Protein AF-A0A2T4P991-F1 (afdb_monomer)

Mean predicted aligned error: 7.12 Å

Organism: NCBI:txid2912228

Secondary structure (DSSP, 8-state):
-EEEE-TTT--EEEE-TTSHHHHHHHH-TT-----HHHHHHHHS-------------

InterPro domains:
  IPR019241 Protein of unknown function DUF2197 [PF09963] (3-50)

pLDDT: mean 89.35, std 10.83, range [63.75, 97.75]

Radius of gyration: 17.16 Å; Cα contacts (8 Å, |Δi|>4): 49; chains: 1; bounding box: 29×26×51 Å

Structure (mmCIF, N/CA/C/O backbone):
data_AF-A0A2T4P991-F1
#
_entry.id   AF-A0A2T4P991-F1
#
loop_
_atom_site.group_PDB
_atom_site.id
_atom_site.type_symbol
_atom_site.label_atom_id
_atom_site.label_alt_id
_atom_site.label_comp_id
_atom_site.label_asym_id
_atom_site.label_entity_id
_atom_site.label_seq_id
_atom_site.pdbx_PDB_ins_code
_atom_site.Cartn_x
_atom_site.Cartn_y
_atom_site.Cartn_z
_atom_site.occupancy
_atom_site.B_iso_or_equiv
_atom_site.auth_seq_id
_atom_site.auth_comp_id
_atom_site.auth_asym_id
_atom_site.auth_atom_id
_atom_site.pdbx_PDB_model_num
ATOM 1 N N . MET A 1 1 ? -7.576 -6.445 10.333 1.00 89.69 1 MET A N 1
ATOM 2 C CA . MET A 1 1 ? -6.853 -6.375 9.038 1.00 89.69 1 MET A CA 1
ATOM 3 C C . MET A 1 1 ? -7.681 -5.567 8.040 1.00 89.69 1 MET A C 1
ATOM 5 O O . MET A 1 1 ? -8.901 -5.582 8.149 1.00 89.69 1 MET A O 1
ATOM 9 N N . LYS A 1 2 ? -7.054 -4.834 7.113 1.00 92.50 2 LYS A N 1
ATOM 10 C CA . LYS A 1 2 ? -7.704 -4.015 6.070 1.00 92.50 2 LYS A CA 1
ATOM 11 C C . LYS A 1 2 ? -7.187 -4.450 4.698 1.00 92.50 2 LYS A C 1
ATOM 13 O O . LYS A 1 2 ? -5.981 -4.599 4.534 1.00 92.50 2 LYS A O 1
ATOM 18 N N . LYS A 1 3 ? -8.092 -4.625 3.735 1.00 96.50 3 LYS A N 1
ATOM 19 C CA . LYS A 1 3 ? -7.746 -4.862 2.330 1.00 96.50 3 LYS A CA 1
ATOM 20 C C . LYS A 1 3 ? -7.331 -3.541 1.675 1.00 96.50 3 LYS A C 1
ATOM 22 O O . LYS A 1 3 ? -8.027 -2.538 1.840 1.00 96.50 3 LYS A O 1
ATOM 27 N N . VAL A 1 4 ? -6.200 -3.532 0.980 1.00 96.81 4 VAL A N 1
ATOM 2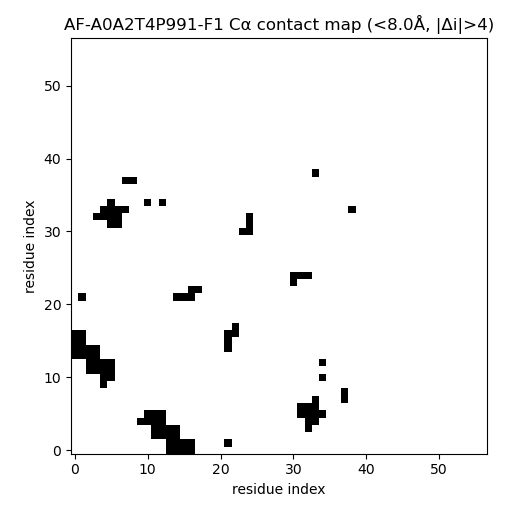8 C CA . VAL A 1 4 ? -5.658 -2.380 0.244 1.00 96.81 4 VAL A CA 1
ATOM 29 C C . VAL A 1 4 ? -5.150 -2.829 -1.123 1.00 96.81 4 VAL A C 1
ATOM 31 O O . VAL A 1 4 ? -4.813 -3.998 -1.293 1.00 96.81 4 VAL A O 1
ATOM 34 N N . GLN A 1 5 ? -5.095 -1.909 -2.082 1.00 97.75 5 GLN A N 1
ATOM 35 C CA . GLN A 1 5 ? -4.667 -2.173 -3.456 1.00 97.75 5 GLN A CA 1
ATOM 36 C C . GLN A 1 5 ? -3.368 -1.425 -3.750 1.00 97.75 5 GLN A C 1
ATOM 38 O O . GLN A 1 5 ? -3.236 -0.249 -3.405 1.00 97.75 5 GLN A O 1
ATOM 43 N N . CYS A 1 6 ? -2.399 -2.114 -4.352 1.00 97.75 6 CYS A N 1
ATOM 44 C CA . CYS A 1 6 ? -1.155 -1.500 -4.804 1.00 97.75 6 CYS A CA 1
ATOM 45 C C . CYS A 1 6 ? -1.417 -0.572 -5.992 1.00 97.75 6 CYS A C 1
ATOM 47 O O . CYS A 1 6 ? -1.984 -1.003 -6.988 1.00 97.75 6 CYS A O 1
ATOM 49 N N . ILE A 1 7 ? -0.919 0.662 -5.929 1.00 97.31 7 ILE A N 1
ATOM 50 C CA . ILE A 1 7 ? -1.107 1.666 -6.989 1.00 97.31 7 ILE A CA 1
ATOM 51 C C . ILE A 1 7 ? -0.365 1.358 -8.304 1.00 97.31 7 ILE A C 1
ATOM 53 O O . ILE A 1 7 ? -0.624 1.990 -9.321 1.00 97.31 7 ILE A O 1
ATOM 57 N N . ILE A 1 8 ? 0.588 0.421 -8.295 1.00 96.88 8 ILE A N 1
ATOM 58 C CA . ILE A 1 8 ? 1.423 0.106 -9.468 1.00 96.88 8 ILE A CA 1
ATOM 59 C C . ILE A 1 8 ? 0.937 -1.139 -10.208 1.00 96.88 8 ILE A C 1
ATOM 61 O O . ILE A 1 8 ? 0.962 -1.172 -11.434 1.00 96.88 8 ILE A O 1
ATOM 65 N N . CYS A 1 9 ? 0.584 -2.190 -9.472 1.00 97.44 9 CYS A N 1
ATOM 66 C CA . CYS A 1 9 ? 0.292 -3.507 -10.039 1.00 97.44 9 CYS A CA 1
ATOM 67 C C . CYS A 1 9 ? -1.110 -4.016 -9.702 1.00 97.44 9 CYS A C 1
ATOM 69 O O . CYS A 1 9 ? -1.406 -5.172 -9.985 1.00 97.44 9 CYS A O 1
ATOM 71 N N . ASP A 1 10 ? -1.932 -3.197 -9.041 1.00 97.56 10 ASP A N 1
ATOM 72 C CA . ASP A 1 10 ? -3.305 -3.510 -8.634 1.00 97.56 10 ASP A CA 1
ATOM 73 C C . ASP A 1 10 ? -3.464 -4.742 -7.728 1.00 97.56 10 ASP A C 1
ATOM 75 O O . ASP A 1 10 ? -4.578 -5.169 -7.428 1.00 97.56 10 ASP A O 1
ATOM 79 N N . THR A 1 11 ? -2.360 -5.289 -7.212 1.00 97.31 11 THR A N 1
ATOM 80 C CA . THR A 1 11 ? -2.393 -6.413 -6.275 1.00 97.31 11 THR A CA 1
ATOM 81 C C . THR A 1 11 ? -3.090 -6.006 -4.986 1.00 97.31 11 THR A C 1
ATOM 83 O O . THR A 1 11 ? -2.719 -5.023 -4.336 1.00 97.31 11 THR A O 1
ATOM 86 N N . GLU A 1 12 ? -4.069 -6.811 -4.589 1.00 97.38 12 GLU A N 1
ATOM 87 C CA . GLU A 1 12 ? -4.796 -6.648 -3.340 1.00 97.38 12 GLU A CA 1
ATOM 88 C C . GLU A 1 12 ? -4.084 -7.387 -2.203 1.00 97.38 12 GLU A C 1
ATOM 90 O O . GLU A 1 12 ? -3.780 -8.575 -2.300 1.00 97.38 12 GLU A O 1
ATOM 95 N N . VAL A 1 13 ? -3.826 -6.685 -1.103 1.00 95.88 13 VAL A N 1
ATOM 96 C CA . VAL A 1 13 ? -3.080 -7.206 0.048 1.00 95.88 13 VAL A CA 1
ATOM 97 C C . VAL A 1 13 ? -3.795 -6.840 1.343 1.00 95.88 13 VAL A C 1
ATOM 99 O O . VAL A 1 13 ? -4.495 -5.828 1.424 1.00 95.88 13 VAL A O 1
ATOM 102 N N . PHE A 1 14 ? -3.617 -7.658 2.379 1.00 96.81 14 PHE A N 1
ATOM 103 C CA . PHE A 1 14 ? -4.138 -7.366 3.711 1.00 96.81 14 PHE A CA 1
ATOM 104 C C . PHE A 1 14 ? -3.045 -6.763 4.587 1.00 96.81 14 PHE A C 1
ATOM 106 O O . PHE A 1 14 ? -2.023 -7.396 4.833 1.00 96.81 14 PHE A O 1
ATOM 113 N N . ILE A 1 15 ? -3.295 -5.562 5.106 1.00 95.50 15 ILE A N 1
ATOM 114 C CA . ILE A 1 15 ? -2.425 -4.904 6.086 1.00 95.50 15 ILE A CA 1
ATOM 115 C C . ILE A 1 15 ? -3.067 -4.913 7.474 1.00 95.50 15 ILE A C 1
ATOM 117 O O . ILE A 1 15 ? -4.298 -4.901 7.621 1.00 95.50 15 ILE A O 1
ATOM 121 N N . ASP A 1 16 ? -2.243 -4.924 8.519 1.00 96.31 16 ASP A N 1
ATOM 122 C CA . ASP A 1 16 ? -2.726 -4.739 9.885 1.00 96.31 16 ASP A CA 1
ATOM 123 C C . ASP A 1 16 ? -3.158 -3.276 10.101 1.00 96.31 16 ASP A C 1
ATOM 125 O O . ASP A 1 16 ? -2.442 -2.331 9.767 1.00 96.31 16 ASP A O 1
ATOM 129 N N . GLN A 1 17 ? -4.356 -3.101 10.664 1.00 95.06 17 GLN A N 1
ATOM 130 C CA . GLN A 1 17 ? -4.962 -1.801 10.951 1.00 95.06 17 GLN A CA 1
ATOM 131 C C . GLN A 1 17 ? -4.201 -1.013 12.021 1.00 95.06 17 GLN A C 1
ATOM 133 O O . GLN A 1 17 ? -4.318 0.210 12.059 1.00 95.06 17 GLN A O 1
ATOM 138 N N . ASN A 1 18 ? -3.413 -1.695 12.854 1.00 96.12 18 ASN A N 1
ATOM 139 C CA . ASN A 1 18 ? -2.619 -1.069 13.908 1.00 96.12 18 ASN A CA 1
ATOM 140 C C . ASN A 1 18 ? -1.266 -0.533 13.413 1.00 96.12 18 ASN A C 1
ATOM 142 O O . ASN A 1 18 ? -0.497 0.028 14.193 1.00 96.12 18 ASN A O 1
ATOM 146 N N . THR A 1 19 ? -0.965 -0.667 12.119 1.00 95.44 19 THR A N 1
ATOM 147 C CA . THR A 1 19 ? 0.264 -0.125 11.530 1.00 95.44 19 THR A CA 1
ATOM 148 C C . THR A 1 19 ? 0.145 1.369 11.238 1.00 95.44 19 THR A C 1
ATOM 150 O O . THR A 1 19 ? -0.934 1.903 10.961 1.00 95.44 19 THR A O 1
ATOM 153 N N . LEU A 1 20 ? 1.289 2.057 11.236 1.00 95.62 20 LEU A N 1
ATOM 154 C CA . LEU A 1 20 ? 1.358 3.459 10.827 1.00 95.62 20 LEU A CA 1
ATOM 155 C C . LEU A 1 20 ? 0.870 3.654 9.383 1.00 95.62 20 LEU A C 1
ATOM 157 O O . LEU A 1 20 ? 0.190 4.636 9.100 1.00 95.62 20 LEU A O 1
ATOM 161 N N . GLU A 1 21 ? 1.168 2.702 8.499 1.00 94.88 21 GLU A N 1
ATOM 162 C CA . GLU A 1 21 ? 0.743 2.725 7.098 1.00 94.88 21 GLU A CA 1
ATOM 163 C C . GLU A 1 21 ? -0.784 2.693 6.974 1.00 94.88 21 GLU A C 1
ATOM 165 O O . GLU A 1 21 ? -1.379 3.540 6.309 1.00 94.88 21 GLU A O 1
ATOM 170 N N . ALA A 1 22 ? -1.447 1.792 7.706 1.00 96.12 22 ALA A N 1
ATOM 171 C CA . ALA A 1 22 ? -2.905 1.741 7.738 1.00 96.12 22 ALA A CA 1
ATOM 172 C C . ALA A 1 22 ? -3.527 3.031 8.299 1.00 96.12 22 ALA A C 1
ATOM 174 O O . ALA A 1 22 ? -4.560 3.482 7.797 1.00 96.12 22 ALA A O 1
ATOM 175 N N . LYS A 1 23 ? -2.894 3.647 9.308 1.00 96.50 23 LYS A N 1
ATOM 176 C CA . LYS A 1 23 ? -3.317 4.943 9.859 1.00 96.50 23 LYS A CA 1
ATOM 177 C C . LYS A 1 23 ? -3.171 6.074 8.834 1.00 96.50 23 LYS A C 1
ATOM 179 O O . LYS A 1 23 ? -4.090 6.881 8.714 1.00 96.50 23 LYS A O 1
ATOM 184 N N . ARG A 1 24 ? -2.062 6.120 8.086 1.00 96.69 24 ARG A N 1
ATOM 185 C CA . ARG A 1 24 ? -1.819 7.109 7.020 1.00 96.69 24 ARG A CA 1
ATOM 186 C C . ARG A 1 24 ? -2.858 6.994 5.910 1.00 96.69 24 ARG A C 1
ATOM 188 O O . ARG A 1 24 ? -3.568 7.958 5.670 1.00 96.69 24 ARG A O 1
ATOM 195 N N . LEU A 1 25 ? -3.065 5.793 5.368 1.00 96.06 25 LEU A N 1
ATOM 196 C CA . LEU A 1 25 ? -4.074 5.518 4.331 1.00 96.06 25 LEU A CA 1
ATOM 197 C C . LEU A 1 25 ? -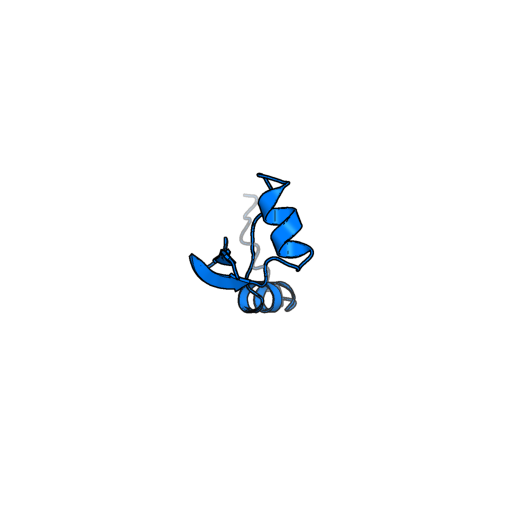5.517 5.843 4.755 1.00 96.06 25 LEU A C 1
ATOM 199 O O . LEU A 1 25 ? -6.410 5.908 3.916 1.00 96.06 25 LEU A O 1
ATOM 203 N N . ARG A 1 26 ? -5.800 5.932 6.060 1.00 95.06 26 ARG A N 1
ATOM 204 C CA . ARG A 1 26 ? -7.130 6.299 6.571 1.00 95.06 26 ARG A CA 1
ATOM 205 C C . ARG A 1 26 ? -7.297 7.808 6.718 1.00 95.06 26 ARG A C 1
ATOM 207 O O . ARG A 1 26 ? -8.399 8.308 6.531 1.00 95.06 26 ARG A O 1
ATOM 214 N N . ASN A 1 27 ? -6.237 8.495 7.127 1.00 96.62 27 ASN A N 1
ATOM 215 C CA . ASN A 1 27 ? -6.302 9.895 7.532 1.00 96.62 27 ASN A CA 1
ATOM 216 C C . ASN A 1 27 ? -5.818 10.859 6.436 1.00 96.62 27 ASN A C 1
ATOM 218 O O . ASN A 1 27 ? -6.090 12.050 6.542 1.00 96.62 27 ASN A O 1
ATOM 222 N N . ASP A 1 28 ? -5.115 10.361 5.417 1.00 96.38 28 ASP A N 1
ATOM 223 C CA . ASP A 1 28 ? -4.605 11.137 4.287 1.00 96.38 28 ASP A CA 1
ATOM 224 C C . ASP A 1 28 ? -5.127 10.551 2.958 1.00 96.38 28 ASP A C 1
ATOM 226 O O . ASP A 1 28 ? -4.660 9.490 2.536 1.00 96.38 28 ASP A O 1
ATOM 230 N N . PRO A 1 29 ? -6.095 11.216 2.291 1.00 94.25 29 PRO A N 1
ATOM 231 C CA . PRO A 1 29 ? -6.666 10.759 1.022 1.00 94.25 29 PRO A CA 1
ATOM 232 C C . PRO A 1 29 ? -5.681 10.721 -0.149 1.00 94.25 29 PRO A C 1
ATOM 234 O O . PRO A 1 29 ? -5.953 10.049 -1.141 1.00 94.25 29 PRO A O 1
ATOM 237 N N . MET A 1 30 ? -4.575 11.465 -0.071 1.00 95.69 30 MET A N 1
ATOM 238 C CA . MET A 1 30 ? -3.540 11.467 -1.108 1.00 95.69 30 MET A CA 1
ATOM 239 C C . MET A 1 30 ? -2.520 10.345 -0.891 1.00 95.69 30 MET A C 1
ATOM 241 O O . MET A 1 30 ? -1.761 10.016 -1.805 1.00 95.69 30 MET A O 1
ATOM 245 N N . HIS A 1 31 ? -2.495 9.740 0.301 1.00 96.00 31 HIS A N 1
ATOM 246 C CA . HIS A 1 31 ? -1.587 8.643 0.602 1.00 96.00 31 HIS A CA 1
ATOM 247 C C . HIS A 1 31 ? -2.045 7.372 -0.117 1.00 96.00 31 HIS A C 1
ATOM 249 O O . HIS A 1 31 ? -3.165 6.894 0.068 1.00 96.00 31 HIS A O 1
ATOM 255 N N . THR A 1 32 ? -1.162 6.811 -0.941 1.00 96.56 32 THR A N 1
ATOM 256 C CA . THR A 1 32 ? -1.414 5.585 -1.708 1.00 96.56 32 THR A CA 1
ATOM 257 C C . THR A 1 32 ? -0.594 4.430 -1.155 1.00 96.56 32 THR A C 1
ATOM 259 O O . THR A 1 32 ? 0.464 4.617 -0.557 1.00 96.56 32 THR A O 1
ATOM 262 N N . PHE A 1 33 ? -1.096 3.212 -1.342 1.00 97.12 33 PHE A N 1
ATOM 263 C CA . PHE A 1 33 ? -0.404 2.008 -0.911 1.00 97.12 33 PHE A CA 1
ATOM 264 C C . PHE A 1 33 ? 0.445 1.436 -2.052 1.00 97.12 33 PHE A C 1
ATOM 266 O O . PHE A 1 33 ? -0.006 1.325 -3.193 1.00 97.12 33 PHE A O 1
ATOM 273 N N . MET A 1 34 ? 1.661 1.006 -1.721 1.00 96.75 34 MET A N 1
ATOM 274 C CA . MET A 1 34 ? 2.544 0.257 -2.612 1.00 96.75 34 MET A CA 1
ATOM 275 C C . MET A 1 34 ? 2.948 -1.051 -1.931 1.00 96.75 34 MET A C 1
ATOM 277 O O . MET A 1 34 ? 3.408 -1.032 -0.786 1.00 96.75 34 MET A O 1
ATOM 281 N N . CYS A 1 35 ? 2.783 -2.179 -2.626 1.00 95.88 35 CYS A N 1
ATOM 282 C CA . CYS A 1 35 ? 3.219 -3.476 -2.114 1.00 95.88 35 CYS A CA 1
ATOM 283 C C . CYS A 1 35 ? 4.751 -3.561 -2.058 1.00 95.88 35 CYS A C 1
ATOM 285 O O . CYS A 1 35 ? 5.460 -2.863 -2.788 1.00 95.88 35 CYS A O 1
ATOM 287 N N . ASP A 1 36 ? 5.265 -4.436 -1.199 1.00 93.75 36 ASP A N 1
ATOM 288 C CA . ASP A 1 36 ? 6.708 -4.542 -0.968 1.00 93.75 36 ASP A CA 1
ATOM 289 C C . ASP A 1 36 ? 7.468 -5.057 -2.198 1.00 93.75 36 ASP A C 1
ATOM 291 O O . ASP A 1 36 ? 8.605 -4.656 -2.433 1.00 93.75 36 ASP A O 1
ATOM 295 N N . GLU A 1 37 ? 6.814 -5.851 -3.048 1.00 94.38 37 GLU A N 1
ATOM 296 C CA . GLU A 1 37 ? 7.361 -6.263 -4.343 1.00 94.38 37 GLU A CA 1
ATOM 297 C C . GLU A 1 37 ? 7.620 -5.051 -5.251 1.00 94.38 37 GLU A C 1
ATOM 299 O O . GLU A 1 37 ? 8.712 -4.893 -5.796 1.00 94.38 37 GLU A O 1
ATOM 304 N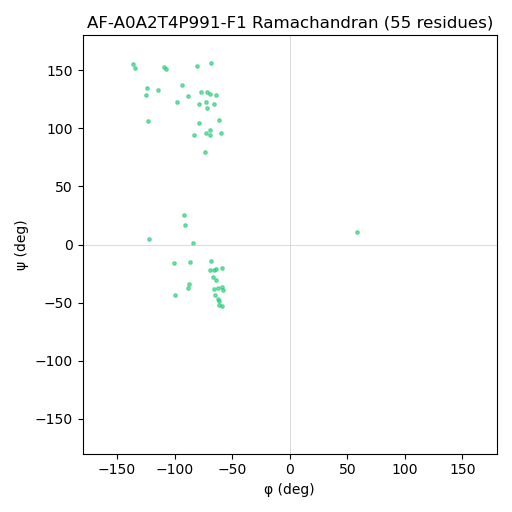 N . CYS A 1 38 ? 6.644 -4.149 -5.385 1.00 94.88 38 CYS A N 1
ATOM 305 C CA . CYS A 1 38 ? 6.805 -2.932 -6.175 1.00 94.88 38 CYS A CA 1
ATOM 306 C C . CYS A 1 38 ? 7.849 -1.985 -5.579 1.00 94.88 38 CYS A C 1
ATOM 308 O O . CYS A 1 38 ? 8.622 -1.415 -6.348 1.00 94.88 38 CYS A O 1
ATOM 310 N N . LYS A 1 39 ? 7.923 -1.858 -4.246 1.00 93.75 39 LYS A N 1
ATOM 311 C CA . LYS A 1 39 ? 8.991 -1.087 -3.585 1.00 93.75 39 LYS A CA 1
ATOM 312 C C . LYS A 1 39 ? 10.361 -1.650 -3.946 1.00 93.75 39 LYS A C 1
ATOM 314 O O . LYS A 1 39 ? 11.172 -0.941 -4.525 1.00 93.75 39 LYS A O 1
ATOM 319 N N . SER A 1 40 ? 10.564 -2.955 -3.761 1.00 92.25 40 SER A N 1
ATOM 320 C CA . SER A 1 40 ? 11.826 -3.628 -4.087 1.00 92.25 40 SER A CA 1
ATOM 321 C C . SER A 1 40 ? 12.218 -3.476 -5.567 1.00 92.25 40 SER A C 1
ATOM 323 O O . SER A 1 40 ? 13.383 -3.225 -5.893 1.00 92.25 40 SER A O 1
ATOM 325 N N . ARG A 1 41 ? 11.239 -3.546 -6.480 1.00 90.31 41 ARG A N 1
ATOM 326 C CA . ARG A 1 41 ? 11.452 -3.316 -7.920 1.00 90.31 41 ARG A CA 1
ATOM 327 C C . ARG A 1 41 ? 11.901 -1.890 -8.249 1.00 90.31 41 ARG A C 1
ATOM 329 O O . ARG A 1 41 ? 12.588 -1.709 -9.254 1.00 90.31 41 ARG A O 1
ATOM 336 N N . LEU A 1 42 ? 11.488 -0.898 -7.460 1.00 88.19 42 LEU A N 1
ATOM 337 C CA . LEU A 1 42 ? 11.876 0.506 -7.624 1.00 88.19 42 LEU A CA 1
ATOM 338 C C . LEU A 1 42 ? 13.181 0.844 -6.895 1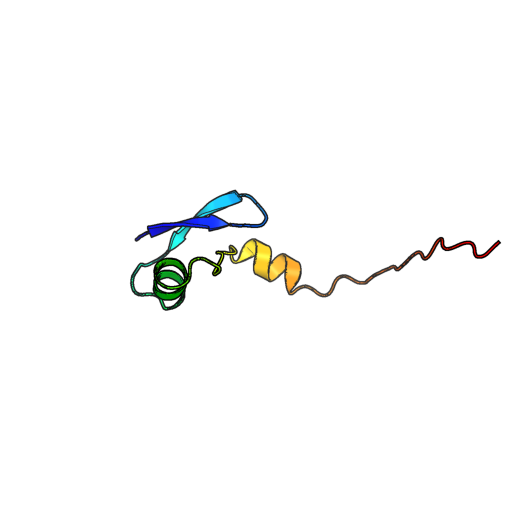.00 88.19 42 LEU A C 1
ATOM 340 O O . LEU A 1 42 ? 13.961 1.639 -7.413 1.00 88.19 42 LEU A O 1
ATOM 344 N N . ASP A 1 43 ? 13.435 0.212 -5.750 1.00 86.56 43 ASP A N 1
ATOM 345 C CA . ASP A 1 43 ? 14.656 0.388 -4.957 1.00 86.56 43 ASP A CA 1
ATOM 346 C C . ASP A 1 43 ? 15.890 -0.197 -5.656 1.00 86.56 43 ASP A C 1
ATOM 348 O O . ASP A 1 43 ? 17.021 0.207 -5.388 1.00 86.56 43 ASP A O 1
ATOM 352 N N . THR A 1 44 ? 15.688 -1.136 -6.584 1.00 80.62 44 THR A N 1
ATOM 353 C CA . THR A 1 44 ? 16.769 -1.700 -7.393 1.00 80.62 44 THR A CA 1
ATOM 354 C C . THR A 1 44 ? 17.263 -0.661 -8.411 1.00 80.62 44 THR A C 1
ATOM 356 O O . THR A 1 44 ? 16.502 -0.289 -9.313 1.00 80.62 44 THR A O 1
ATOM 359 N N . PRO A 1 45 ? 18.538 -0.219 -8.353 1.00 72.06 45 PRO A N 1
ATOM 360 C CA . PRO A 1 45 ? 19.087 0.719 -9.322 1.00 72.06 45 PRO A CA 1
ATOM 361 C C . PRO A 1 45 ? 19.047 0.095 -10.715 1.00 72.06 45 PRO A C 1
ATOM 363 O O . PRO A 1 45 ? 19.824 -0.804 -11.041 1.00 72.06 45 PRO A O 1
ATOM 366 N N . LYS A 1 46 ? 18.137 0.564 -11.571 1.00 66.94 46 LYS A N 1
ATOM 367 C CA . LYS A 1 46 ? 18.190 0.198 -12.985 1.00 66.94 46 LYS A CA 1
ATOM 368 C C . LYS A 1 46 ?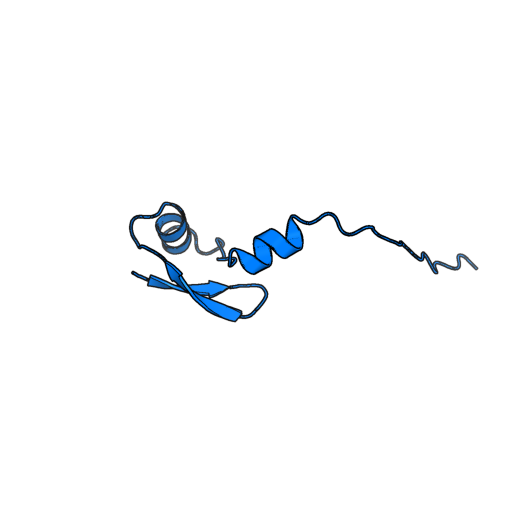 19.462 0.808 -13.562 1.00 66.94 46 LYS A C 1
ATOM 370 O O . LYS A 1 46 ? 19.611 2.030 -13.536 1.00 66.94 46 LYS A O 1
ATOM 375 N N . GLN A 1 47 ? 20.354 -0.022 -14.107 1.00 66.00 47 GLN A N 1
ATOM 376 C CA . GLN A 1 47 ? 21.416 0.454 -14.991 1.00 66.00 47 GLN A CA 1
ATOM 377 C C . GLN A 1 47 ? 20.729 1.128 -16.182 1.00 66.00 47 GLN A C 1
ATOM 379 O O . GLN A 1 47 ? 20.210 0.472 -17.085 1.00 66.00 47 GLN A O 1
ATOM 384 N N . ARG A 1 48 ? 20.595 2.456 -16.117 1.00 63.75 48 ARG A N 1
ATOM 385 C CA . ARG A 1 48 ? 20.001 3.249 -17.187 1.00 63.75 48 ARG A CA 1
ATOM 386 C C . ARG A 1 48 ? 20.965 3.215 -18.368 1.00 63.75 48 ARG A C 1
ATOM 388 O O . ARG A 1 48 ? 21.853 4.052 -18.461 1.00 63.75 48 ARG A O 1
ATOM 395 N N . ASN A 1 49 ? 20.744 2.292 -19.296 1.00 67.31 49 ASN A N 1
ATOM 396 C CA . ASN A 1 49 ? 21.274 2.414 -20.649 1.00 67.31 49 ASN A CA 1
ATOM 397 C C . ASN A 1 49 ? 20.443 3.490 -21.359 1.00 67.31 49 ASN A C 1
ATOM 399 O O . ASN A 1 49 ? 19.470 3.185 -22.046 1.00 67.31 49 ASN A O 1
ATOM 403 N N . GLN A 1 50 ? 20.746 4.764 -21.096 1.00 69.56 50 GLN A N 1
ATOM 404 C CA . GLN A 1 50 ? 20.102 5.870 -21.799 1.00 69.56 50 GLN A CA 1
ATOM 405 C C . GLN A 1 50 ? 20.584 5.863 -23.251 1.00 69.56 50 GLN A C 1
ATOM 407 O O . GLN A 1 50 ? 21.661 6.364 -23.555 1.00 69.56 50 GLN A O 1
ATOM 412 N N . VAL A 1 51 ? 19.791 5.290 -24.154 1.00 69.94 51 VAL A N 1
ATOM 413 C CA . VAL A 1 51 ? 19.966 5.511 -25.590 1.00 69.94 51 VAL A CA 1
ATOM 414 C C . VAL A 1 51 ? 19.245 6.815 -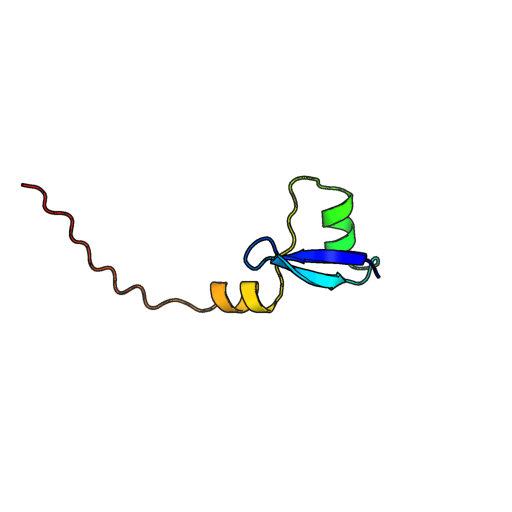25.916 1.00 69.94 51 VAL A C 1
ATOM 416 O O . VAL A 1 51 ? 18.029 6.838 -26.091 1.00 69.94 51 VAL A O 1
ATOM 419 N N . THR A 1 52 ? 19.971 7.930 -25.914 1.00 75.12 52 THR A N 1
ATOM 420 C CA . THR A 1 52 ? 19.418 9.220 -26.337 1.00 75.12 52 THR A CA 1
ATOM 421 C C . THR A 1 52 ? 19.404 9.265 -27.860 1.00 75.12 52 THR A C 1
ATOM 423 O O . THR A 1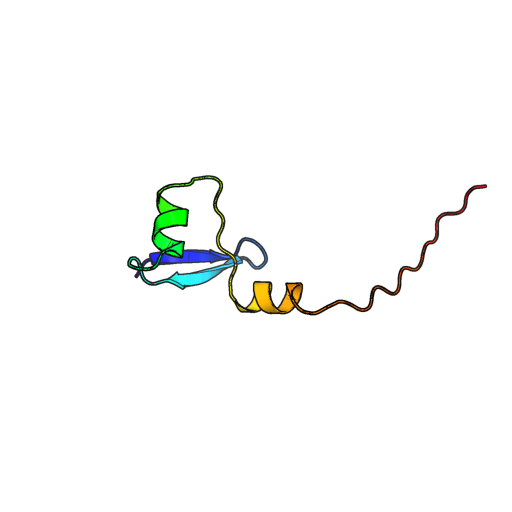 52 ? 20.447 9.448 -28.480 1.00 75.12 52 THR A O 1
ATOM 426 N N . THR A 1 53 ? 18.237 9.107 -28.479 1.00 74.31 53 THR A N 1
ATOM 427 C CA . THR A 1 53 ? 18.063 9.279 -29.934 1.00 74.31 53 THR A CA 1
ATOM 428 C C . THR A 1 53 ? 17.656 10.708 -30.305 1.00 74.31 53 THR A C 1
ATOM 430 O O . THR A 1 53 ? 16.988 10.909 -31.315 1.00 74.31 53 THR A O 1
ATOM 433 N N . TYR A 1 54 ? 17.988 11.704 -29.476 1.00 77.00 54 TYR A N 1
ATOM 434 C CA . TYR A 1 54 ? 17.667 13.099 -29.775 1.00 77.00 54 TYR A CA 1
ATOM 435 C C . TYR A 1 54 ? 18.575 13.605 -30.900 1.00 77.00 54 TYR A C 1
ATOM 437 O O . TYR A 1 54 ? 19.716 13.998 -30.664 1.00 77.00 54 TYR A O 1
ATOM 445 N N . ASP A 1 55 ? 18.057 13.551 -32.125 1.00 75.44 55 ASP A N 1
ATOM 446 C CA . ASP A 1 55 ? 18.623 14.220 -33.291 1.00 75.44 55 ASP A CA 1
ATOM 447 C C . ASP A 1 55 ? 18.231 15.706 -33.236 1.00 75.44 55 ASP A C 1
ATOM 449 O O . ASP A 1 55 ? 17.051 16.047 -33.154 1.00 75.44 55 ASP A O 1
ATOM 453 N N . HIS A 1 56 ? 19.231 16.584 -33.199 1.00 71.31 56 HIS A N 1
ATOM 454 C CA . HIS A 1 56 ? 19.078 18.042 -33.105 1.00 71.31 56 HIS A CA 1
ATOM 455 C C . HIS A 1 56 ? 19.019 18.724 -34.482 1.00 71.31 56 HIS A C 1
ATOM 457 O O . HIS A 1 56 ? 19.254 19.932 -34.573 1.00 71.31 56 HIS A O 1
ATOM 463 N N . ARG A 1 57 ? 1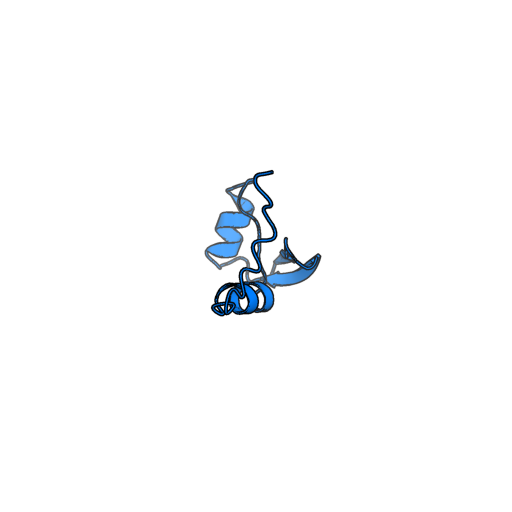8.774 17.961 -35.550 1.00 67.31 57 ARG A N 1
ATOM 464 C CA . ARG A 1 57 ? 18.803 18.467 -36.921 1.00 67.31 57 ARG A CA 1
ATOM 465 C C . ARG A 1 57 ? 17.489 19.078 -37.393 1.00 67.31 57 ARG A C 1
ATOM 467 O O . ARG A 1 57 ? 16.419 18.496 -37.121 1.00 67.31 57 ARG A O 1
#

Foldseek 3Di:
DDWFAAPPPRDIDDDDCPDPLVVCVVPPVVRHDHDPVVVVVVPPDDPPPPPPPDDPD

Sequence (57 aa):
MKKVQCIICDTEVFIDQNTLEAKRLRNDPMHTFMCDECKSRLDTPKQRNQVTTYDHR

Solvent-accessible surface area (backbone atoms only — not comparable to full-atom va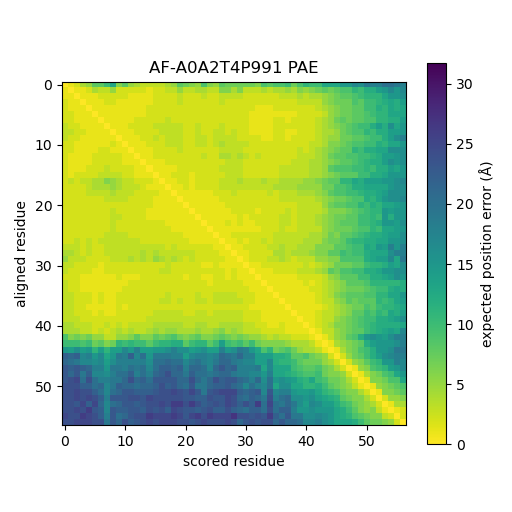lues): 3797 Å² total; per-residue (Å²): 111,42,82,47,53,17,80,86,76,63,51,75,44,78,43,56,59,90,37,70,66,45,48,42,55,72,76,33,92,84,52,77,49,72,46,68,68,59,49,53,64,64,72,48,82,72,82,76,80,78,79,80,81,81,75,92,123